Protein AF-A0A7T8GQ04-F1 (afdb_monomer)

Foldseek 3Di:
DAEPPDDPVVNVVLLVCCQVVVDPDDDYPDLPPSQNPRPPPDDDDDDDDDPDPVSVVVNVVSND

Sequence (64 aa):
MYHAGLSPNTRKRNHEDFIFDRCSVIICTVAFGMGIDKSDVRLVVHYGAPRDMESYYQVTLSFT

Nearest PDB structures (foldseek):
  3peu-assembly1_A  TM=8.281E-01  e=2.820E-01  Saccharomyces cerevisiae

pLDDT: mean 83.59, std 7.93, range [59.38, 93.12]

Structure (mmCIF, N/CA/C/O backbone):
data_AF-A0A7T8GQ04-F1
#
_entry.id   AF-A0A7T8GQ04-F1
#
loop_
_atom_site.group_PDB
_atom_site.id
_atom_site.type_symbol
_atom_site.label_atom_id
_atom_site.label_alt_id
_atom_site.label_comp_id
_atom_site.label_asym_id
_atom_site.label_entity_id
_atom_site.label_seq_id
_atom_site.pdbx_PDB_ins_code
_atom_site.Cartn_x
_atom_site.Cartn_y
_atom_site.Cartn_z
_atom_site.occupancy
_atom_site.B_iso_or_equiv
_atom_site.auth_seq_id
_atom_site.auth_comp_id
_atom_site.auth_asym_id
_atom_site.auth_atom_id
_atom_site.pdbx_PDB_model_num
ATOM 1 N N . MET A 1 1 ? -5.480 3.554 -6.975 1.00 80.50 1 MET A N 1
ATOM 2 C CA . MET A 1 1 ? -4.280 3.223 -7.781 1.00 80.50 1 MET A CA 1
ATOM 3 C C . MET A 1 1 ? -3.116 4.095 -7.321 1.00 80.50 1 MET A C 1
ATOM 5 O O . MET A 1 1 ? -3.338 5.275 -7.075 1.00 80.50 1 MET A O 1
ATOM 9 N N . TYR A 1 2 ? -1.910 3.549 -7.178 1.00 82.25 2 TYR A N 1
ATOM 10 C CA . TYR A 1 2 ? -0.721 4.264 -6.707 1.00 82.25 2 TYR A CA 1
ATOM 11 C C . TYR A 1 2 ? 0.515 3.842 -7.518 1.00 82.25 2 TYR A C 1
ATOM 13 O O . TYR A 1 2 ? 0.975 2.708 -7.427 1.00 82.25 2 TYR A O 1
ATOM 21 N N . HIS A 1 3 ? 1.061 4.741 -8.335 1.00 81.81 3 HIS A N 1
ATOM 22 C CA . HIS A 1 3 ? 2.303 4.510 -9.082 1.00 81.81 3 HIS A CA 1
ATOM 23 C C . HIS A 1 3 ? 3.002 5.842 -9.383 1.00 81.81 3 HIS A C 1
ATOM 25 O O . HIS A 1 3 ? 2.397 6.910 -9.272 1.00 81.81 3 HIS A O 1
ATOM 31 N N . ALA A 1 4 ? 4.274 5.780 -9.787 1.00 80.25 4 ALA A N 1
ATOM 32 C CA . ALA A 1 4 ? 5.125 6.954 -10.016 1.00 80.25 4 ALA A CA 1
ATOM 33 C C . ALA A 1 4 ? 4.636 7.895 -11.137 1.00 80.25 4 ALA A C 1
ATOM 35 O O . ALA A 1 4 ? 5.018 9.058 -11.164 1.00 80.25 4 ALA A O 1
ATOM 36 N N . GLY A 1 5 ? 3.778 7.407 -12.037 1.00 82.62 5 GLY A N 1
ATOM 37 C CA . GLY A 1 5 ? 3.192 8.198 -13.127 1.00 82.62 5 GLY A CA 1
ATOM 38 C C . GLY A 1 5 ? 1.992 9.063 -12.721 1.00 82.62 5 GLY A C 1
ATOM 39 O O . GLY A 1 5 ? 1.497 9.828 -13.542 1.00 82.62 5 GLY A O 1
ATOM 40 N N . LEU A 1 6 ? 1.498 8.946 -11.484 1.00 85.81 6 LEU A N 1
ATOM 41 C CA . LEU A 1 6 ? 0.423 9.801 -10.975 1.00 85.81 6 LEU A CA 1
ATOM 42 C C . LEU A 1 6 ? 0.974 11.116 -10.424 1.00 85.81 6 LEU A C 1
ATOM 44 O O . LEU A 1 6 ? 2.057 11.154 -9.837 1.00 85.81 6 LEU A O 1
ATOM 48 N N . SER A 1 7 ? 0.169 12.178 -10.529 1.00 90.94 7 SER A N 1
ATOM 49 C CA . SER A 1 7 ? 0.504 13.459 -9.905 1.00 90.94 7 SER A CA 1
ATOM 50 C C . SER A 1 7 ? 0.710 13.294 -8.387 1.00 90.94 7 SER A C 1
ATOM 52 O O . SER A 1 7 ? 0.028 12.465 -7.764 1.00 90.94 7 SER A O 1
ATOM 54 N N . PRO A 1 8 ? 1.594 14.090 -7.755 1.00 87.50 8 PRO A N 1
ATOM 55 C CA . PRO A 1 8 ? 1.818 14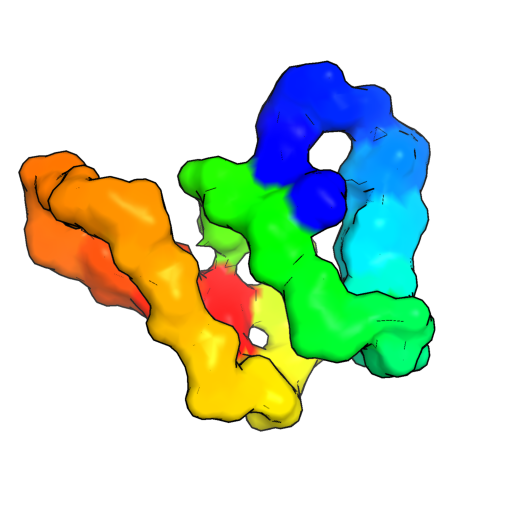.027 -6.310 1.00 87.50 8 PRO A CA 1
ATOM 56 C C . PRO A 1 8 ? 0.528 14.180 -5.493 1.00 87.50 8 PRO A C 1
ATOM 58 O O . PRO A 1 8 ? 0.310 13.437 -4.538 1.00 87.50 8 PRO A O 1
ATOM 61 N N . ASN A 1 9 ? -0.373 15.072 -5.919 1.00 91.50 9 ASN A N 1
ATOM 62 C CA . ASN A 1 9 ? -1.659 15.301 -5.254 1.00 91.50 9 ASN A CA 1
ATOM 63 C C . ASN A 1 9 ? -2.571 14.072 -5.335 1.00 91.50 9 ASN A C 1
ATOM 65 O O . ASN A 1 9 ? -3.191 13.690 -4.346 1.00 91.50 9 ASN A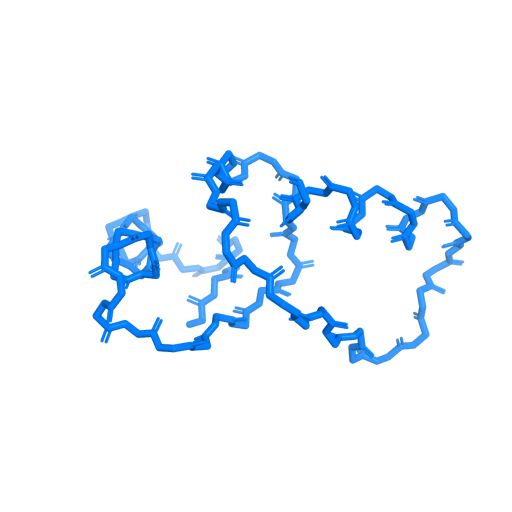 O 1
ATOM 69 N N . THR A 1 10 ? -2.628 13.416 -6.498 1.00 90.44 10 THR A N 1
ATOM 70 C CA . THR A 1 10 ? -3.415 12.188 -6.672 1.00 90.44 10 THR A CA 1
ATOM 71 C C . THR A 1 10 ? -2.851 11.046 -5.830 1.00 90.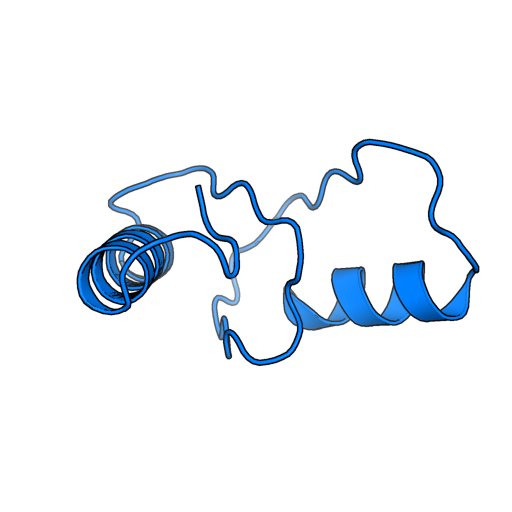44 10 THR A C 1
ATOM 73 O O . THR A 1 10 ? -3.621 10.323 -5.202 1.00 90.44 10 THR A O 1
ATOM 76 N N . ARG A 1 11 ? -1.520 10.895 -5.777 1.00 88.50 11 ARG A N 1
ATOM 77 C CA . ARG A 1 11 ? -0.857 9.896 -4.922 1.00 88.50 11 ARG A CA 1
ATOM 78 C C . ARG A 1 11 ? -1.172 10.122 -3.450 1.00 88.50 11 ARG A C 1
ATOM 80 O O . ARG A 1 11 ? -1.538 9.167 -2.774 1.00 88.50 11 ARG A O 1
ATOM 87 N N . LYS A 1 12 ? -1.064 11.370 -2.982 1.00 88.00 12 LYS A N 1
ATOM 88 C CA . LYS A 1 12 ? -1.357 11.749 -1.596 1.00 88.00 12 LYS A CA 1
ATOM 89 C C . LYS A 1 12 ? -2.809 11.447 -1.232 1.00 88.00 12 LYS A C 1
ATOM 91 O O . LYS A 1 12 ? -3.044 10.740 -0.262 1.00 88.00 12 LYS A O 1
ATOM 96 N N . ARG A 1 13 ? -3.766 11.885 -2.056 1.00 91.69 13 ARG A N 1
ATOM 97 C CA . ARG A 1 13 ? -5.193 11.617 -1.828 1.00 91.69 13 ARG A CA 1
ATOM 98 C C . ARG A 1 13 ? -5.493 10.120 -1.763 1.00 91.69 13 ARG A C 1
ATOM 100 O O . ARG A 1 13 ? -6.109 9.667 -0.814 1.00 91.69 13 ARG A O 1
ATOM 107 N N . ASN A 1 14 ? -5.016 9.344 -2.738 1.00 90.56 14 ASN A N 1
ATOM 108 C CA . ASN A 1 14 ? -5.281 7.902 -2.778 1.00 90.56 14 ASN A CA 1
ATOM 109 C C . ASN A 1 14 ? -4.647 7.155 -1.593 1.00 90.56 14 ASN A C 1
ATOM 111 O O . ASN A 1 14 ? -5.174 6.134 -1.163 1.00 90.56 14 ASN A O 1
ATOM 115 N N . HIS A 1 15 ? -3.508 7.642 -1.097 1.00 87.94 15 HIS A N 1
ATOM 116 C CA . HIS A 1 15 ? -2.852 7.110 0.092 1.00 87.94 15 HIS A CA 1
ATOM 117 C C . HIS A 1 15 ? -3.640 7.445 1.366 1.00 87.94 15 HIS A C 1
ATOM 119 O O . HIS A 1 15 ? -3.934 6.545 2.144 1.00 87.94 15 HIS A O 1
ATOM 125 N N . GLU A 1 16 ? -4.063 8.701 1.538 1.00 90.31 16 GLU A N 1
ATOM 126 C CA . GLU A 1 16 ? -4.929 9.114 2.652 1.00 90.31 16 GLU A CA 1
ATOM 127 C C . GLU A 1 16 ? -6.254 8.345 2.652 1.00 90.31 16 GLU A C 1
ATOM 129 O O . GLU A 1 16 ? -6.692 7.869 3.693 1.00 90.31 16 GLU A O 1
ATOM 134 N N . ASP A 1 17 ? -6.878 8.168 1.487 1.00 91.88 17 ASP A N 1
ATOM 135 C CA . ASP A 1 17 ? -8.132 7.421 1.370 1.00 91.88 17 ASP A CA 1
ATOM 136 C C . ASP A 1 17 ? -7.982 5.956 1.792 1.00 91.88 17 ASP A C 1
ATOM 138 O O . ASP A 1 17 ? -8.920 5.381 2.338 1.00 91.88 17 ASP A O 1
ATOM 142 N N . PHE A 1 18 ? -6.811 5.357 1.570 1.00 89.12 18 PHE A N 1
ATOM 143 C CA . PHE A 1 18 ? -6.527 3.995 2.010 1.00 89.12 18 PHE A CA 1
ATOM 144 C C . PHE A 1 18 ? -6.209 3.915 3.509 1.00 89.12 18 PHE A C 1
ATOM 146 O O . PHE A 1 18 ? -6.694 3.013 4.184 1.00 89.12 18 PHE A O 1
ATOM 153 N N . ILE A 1 19 ? -5.443 4.870 4.049 1.00 88.50 19 ILE A N 1
ATOM 154 C CA . ILE A 1 19 ? -5.123 4.917 5.486 1.00 88.50 19 ILE A CA 1
ATOM 155 C C . ILE A 1 19 ? -6.379 5.150 6.332 1.00 88.50 19 ILE A C 1
ATOM 157 O O . ILE A 1 19 ? -6.556 4.489 7.350 1.00 88.50 19 ILE A O 1
ATOM 161 N N . PHE A 1 20 ? -7.263 6.053 5.900 1.00 91.00 20 PHE A N 1
ATOM 162 C CA . PHE A 1 20 ? -8.485 6.421 6.623 1.00 91.00 20 PHE A CA 1
ATOM 163 C C . PHE A 1 20 ? -9.707 5.561 6.265 1.00 91.00 20 PHE A C 1
ATOM 165 O O . PHE A 1 20 ? -10.837 6.016 6.438 1.00 91.00 20 PHE A O 1
ATOM 172 N N . ASP A 1 21 ? -9.503 4.361 5.714 1.00 90.06 21 ASP A N 1
ATOM 173 C CA . ASP A 1 21 ? -10.571 3.399 5.391 1.00 90.06 21 ASP A CA 1
ATOM 174 C C . ASP A 1 21 ? -11.667 3.918 4.442 1.00 90.06 21 ASP A C 1
ATOM 176 O O . ASP A 1 21 ? -12.728 3.311 4.295 1.00 90.06 21 ASP A O 1
ATOM 180 N N . ARG A 1 22 ? -11.410 5.017 3.720 1.00 93.12 22 ARG A N 1
ATOM 181 C CA . ARG A 1 22 ? -12.303 5.517 2.660 1.00 93.12 22 ARG A CA 1
ATOM 182 C C . ARG A 1 22 ? -12.245 4.637 1.412 1.00 93.12 22 ARG A C 1
ATOM 184 O O . ARG A 1 22 ? -13.137 4.708 0.568 1.00 93.12 22 ARG A O 1
ATOM 191 N N . CYS A 1 23 ? -11.209 3.810 1.292 1.00 88.94 23 CYS A N 1
ATOM 192 C CA . CYS A 1 23 ? -11.055 2.809 0.252 1.00 88.94 23 CYS A CA 1
ATOM 193 C C . CYS A 1 23 ? -10.574 1.479 0.844 1.00 88.94 23 CYS A C 1
ATOM 195 O O . CYS A 1 23 ? -9.539 1.431 1.499 1.00 88.94 23 CYS A O 1
ATOM 197 N N . SER A 1 24 ? -11.279 0.386 0.547 1.00 88.88 24 SER A N 1
ATOM 198 C CA . SER A 1 24 ? -10.940 -0.949 1.062 1.00 88.88 24 SER A CA 1
ATOM 199 C C . SER A 1 24 ? -9.763 -1.618 0.344 1.00 88.88 24 SER A C 1
ATOM 201 O O . SER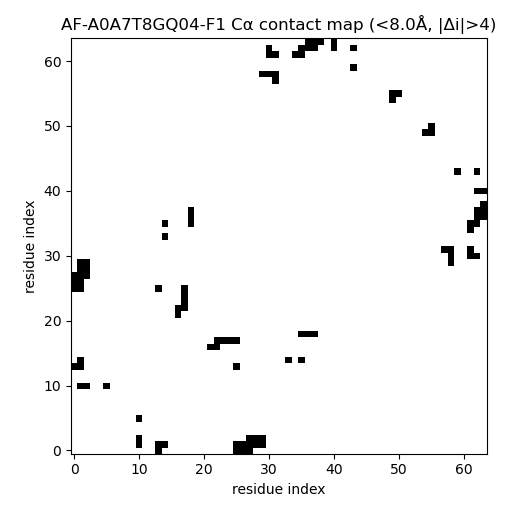 A 1 24 ? -9.212 -2.590 0.850 1.00 88.88 24 SER A O 1
ATOM 203 N N . VAL A 1 25 ? -9.399 -1.153 -0.857 1.00 90.38 25 VAL A N 1
ATOM 204 C CA . VAL A 1 25 ? -8.364 -1.785 -1.690 1.00 90.38 25 VAL A CA 1
ATOM 205 C C . VAL A 1 25 ? -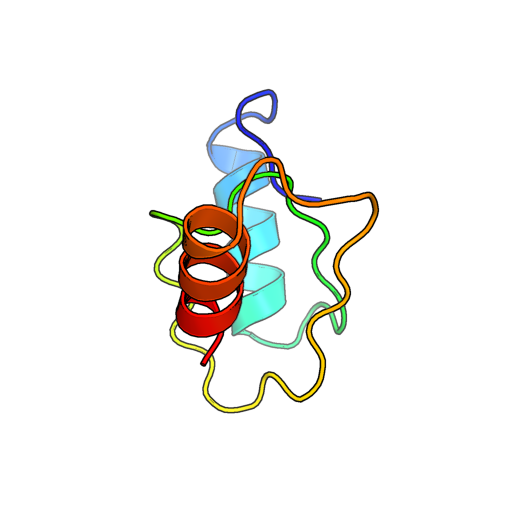7.502 -0.727 -2.366 1.00 90.38 25 VAL A C 1
ATOM 207 O O . VAL A 1 25 ? -7.999 0.153 -3.069 1.00 90.38 25 VAL A O 1
ATOM 210 N N . ILE A 1 26 ? -6.183 -0.864 -2.243 1.00 90.19 26 ILE A N 1
ATOM 211 C CA . ILE A 1 26 ? -5.221 -0.075 -3.009 1.00 90.19 26 ILE A CA 1
ATOM 212 C C . ILE A 1 26 ? -4.423 -0.977 -3.951 1.00 90.19 26 ILE A C 1
ATOM 214 O O . ILE A 1 26 ? -3.973 -2.055 -3.584 1.00 90.19 26 ILE A O 1
ATOM 218 N N . ILE A 1 27 ? -4.254 -0.522 -5.192 1.00 89.81 27 ILE A N 1
ATOM 219 C CA . ILE A 1 27 ? -3.419 -1.182 -6.203 1.00 89.81 27 ILE A CA 1
ATOM 220 C C . ILE A 1 27 ? -2.185 -0.318 -6.409 1.00 89.81 27 ILE A C 1
ATOM 222 O O . ILE A 1 27 ? -2.335 0.862 -6.752 1.00 89.81 27 ILE A O 1
ATOM 226 N N . CYS A 1 28 ? -0.994 -0.889 -6.250 1.00 84.94 28 CYS A N 1
ATOM 227 C CA . CYS A 1 28 ? 0.265 -0.182 -6.447 1.00 84.94 28 CYS A CA 1
ATOM 228 C C . CYS A 1 28 ? 1.322 -1.026 -7.164 1.00 84.94 28 CYS A C 1
ATOM 230 O O . CYS A 1 28 ? 1.352 -2.244 -7.021 1.00 84.94 28 CYS A O 1
ATOM 232 N N . THR A 1 29 ? 2.216 -0.366 -7.902 1.00 80.62 29 THR A N 1
ATOM 233 C CA . THR A 1 29 ? 3.363 -1.025 -8.558 1.00 80.62 29 THR A CA 1
ATOM 234 C C . THR A 1 29 ? 4.623 -1.031 -7.694 1.00 80.62 29 THR A C 1
ATOM 236 O O . THR A 1 29 ? 5.549 -1.783 -7.967 1.00 80.62 29 THR A O 1
ATOM 239 N N . VAL A 1 30 ? 4.678 -0.171 -6.675 1.00 69.81 30 VAL A N 1
ATOM 240 C CA . VAL A 1 30 ? 5.774 -0.056 -5.706 1.00 69.81 30 VAL A CA 1
ATOM 241 C C . VAL A 1 30 ? 5.187 0.299 -4.347 1.00 69.81 30 VAL A C 1
ATOM 243 O O . VAL A 1 30 ? 4.422 1.258 -4.245 1.00 69.81 30 VAL A O 1
ATOM 246 N N . ALA A 1 31 ? 5.541 -0.483 -3.329 1.00 66.38 31 ALA A N 1
ATOM 247 C CA . ALA A 1 31 ? 5.136 -0.267 -1.938 1.00 66.38 31 ALA A CA 1
ATOM 248 C C . ALA A 1 31 ? 6.201 0.491 -1.128 1.00 66.38 31 ALA A C 1
ATOM 250 O O . ALA A 1 31 ? 5.882 1.256 -0.216 1.00 66.38 31 ALA A O 1
ATOM 251 N N . PHE A 1 32 ? 7.470 0.321 -1.507 1.00 59.38 32 PHE A N 1
ATOM 252 C CA . PHE A 1 32 ? 8.605 0.910 -0.811 1.00 59.38 32 PHE A CA 1
ATOM 253 C C . PHE A 1 32 ? 8.568 2.443 -0.904 1.00 59.38 32 PHE A C 1
ATOM 255 O O . PHE A 1 32 ? 8.500 3.012 -1.995 1.00 59.38 32 PHE A O 1
ATOM 262 N N . GLY A 1 33 ? 8.584 3.110 0.251 1.00 60.50 33 GLY A N 1
ATOM 263 C CA . GLY A 1 33 ? 8.519 4.570 0.352 1.00 60.50 33 GLY A CA 1
ATOM 264 C C . GLY A 1 33 ? 7.110 5.167 0.423 1.00 60.50 33 GLY A C 1
ATOM 265 O O . GLY A 1 33 ? 6.993 6.386 0.524 1.00 60.50 33 GLY A O 1
ATOM 266 N N . MET A 1 34 ? 6.041 4.356 0.407 1.00 66.50 34 MET A N 1
ATOM 267 C CA . MET A 1 34 ? 4.711 4.871 0.753 1.00 66.50 34 MET A CA 1
ATOM 268 C C . MET A 1 34 ? 4.539 5.113 2.251 1.00 66.50 34 MET A C 1
ATOM 270 O O . MET A 1 34 ? 3.717 5.948 2.606 1.00 66.50 34 MET A O 1
ATOM 274 N N . GLY A 1 35 ? 5.278 4.400 3.110 1.00 64.44 35 GLY A N 1
ATOM 275 C CA . GLY A 1 35 ? 5.095 4.497 4.561 1.00 64.44 35 GLY A CA 1
ATOM 276 C C . GLY A 1 35 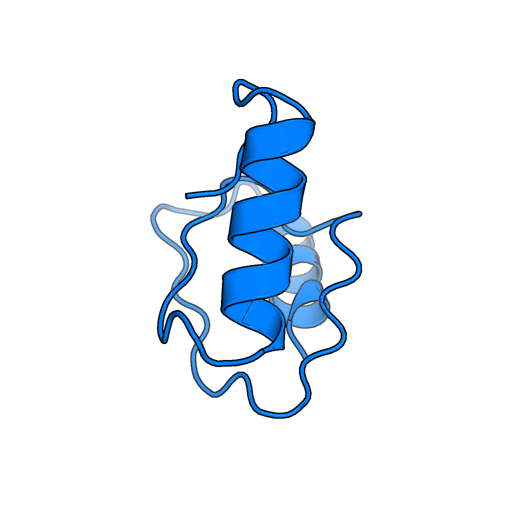? 3.658 4.171 4.970 1.00 64.44 35 GLY A C 1
ATOM 277 O O . GLY A 1 35 ? 3.078 4.888 5.778 1.00 64.44 35 GLY A O 1
ATOM 278 N N . ILE A 1 36 ? 3.054 3.154 4.341 1.00 72.94 36 ILE A N 1
ATOM 279 C CA . ILE A 1 36 ? 1.737 2.664 4.753 1.00 72.94 36 ILE A CA 1
ATOM 280 C C . ILE A 1 36 ? 1.931 1.982 6.105 1.00 72.94 36 ILE A C 1
ATOM 282 O O . ILE A 1 36 ? 2.318 0.824 6.165 1.00 72.94 36 ILE A O 1
ATOM 286 N N . ASP A 1 37 ? 1.683 2.729 7.173 1.00 72.81 37 ASP A N 1
ATOM 287 C CA . ASP A 1 37 ? 1.562 2.215 8.534 1.00 72.81 37 ASP A CA 1
ATOM 288 C C . ASP A 1 37 ? 0.075 1.967 8.813 1.00 72.81 37 ASP A C 1
ATOM 290 O O . ASP A 1 37 ? -0.635 2.800 9.379 1.00 72.81 37 ASP A O 1
ATOM 294 N N . LYS A 1 38 ? -0.435 0.860 8.264 1.00 79.88 38 LYS A N 1
ATOM 295 C CA . LYS A 1 38 ? -1.828 0.431 8.409 1.00 79.88 38 LYS A CA 1
ATOM 296 C C . LYS A 1 38 ? -1.840 -1.001 8.936 1.00 79.88 38 LYS A C 1
ATOM 298 O O . LYS A 1 38 ? -1.666 -1.949 8.179 1.00 79.88 38 LYS A O 1
ATOM 303 N N . SER A 1 39 ? -2.044 -1.143 10.243 1.00 76.62 39 SER A N 1
ATOM 304 C CA . SER A 1 39 ? -1.923 -2.417 10.966 1.00 76.62 39 SER A CA 1
ATOM 305 C C . SER A 1 39 ? -3.014 -3.448 10.645 1.00 76.62 39 SER A C 1
ATOM 307 O O . SER A 1 39 ? -2.903 -4.610 11.031 1.00 76.62 39 SER A O 1
ATOM 309 N N . ASP A 1 40 ? -4.072 -3.055 9.934 1.00 84.88 40 ASP A N 1
ATOM 310 C CA . ASP A 1 40 ? -5.212 -3.899 9.573 1.00 84.88 40 ASP A CA 1
ATOM 311 C C . ASP A 1 40 ? -5.199 -4.370 8.107 1.00 84.88 40 ASP A C 1
ATOM 313 O O . ASP A 1 40 ? -6.214 -4.853 7.600 1.00 84.88 40 ASP A O 1
ATOM 317 N N . VAL A 1 41 ? -4.057 -4.307 7.411 1.00 8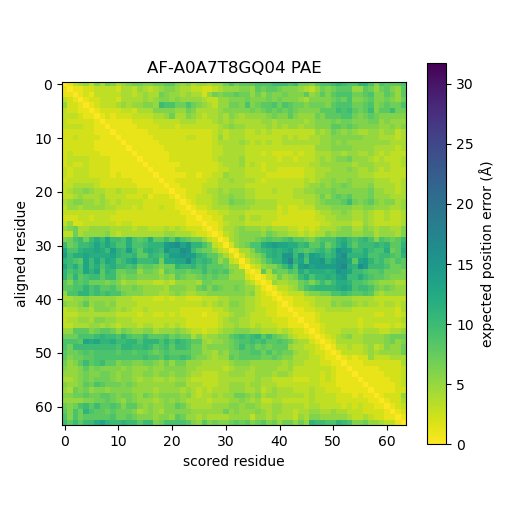7.00 41 VAL A N 1
ATOM 318 C CA . VAL A 1 41 ? -3.927 -4.946 6.092 1.00 87.00 41 VAL A CA 1
ATOM 319 C C . VAL A 1 41 ? -3.967 -6.470 6.244 1.00 87.00 41 VAL A C 1
ATOM 321 O O . VAL A 1 41 ? -3.062 -7.096 6.786 1.00 87.00 41 VAL A O 1
ATOM 324 N N . ARG A 1 42 ? -5.036 -7.099 5.739 1.00 89.50 42 ARG A N 1
ATOM 325 C CA . ARG A 1 42 ? -5.269 -8.552 5.900 1.00 89.50 42 ARG A CA 1
ATOM 326 C C . ARG A 1 42 ? -4.862 -9.403 4.703 1.00 89.50 42 ARG A C 1
ATOM 328 O O . ARG A 1 42 ? -4.783 -10.622 4.826 1.00 89.50 42 ARG A O 1
ATOM 335 N N . LEU A 1 43 ? -4.686 -8.786 3.538 1.00 87.50 43 LEU A N 1
ATOM 336 C CA . LEU A 1 43 ? -4.429 -9.488 2.287 1.00 87.50 43 LEU A CA 1
ATOM 337 C C . LEU A 1 43 ? -3.543 -8.641 1.375 1.00 87.50 43 LEU A C 1
ATOM 339 O O . LEU A 1 43 ? -3.896 -7.515 1.032 1.00 87.50 43 LEU A O 1
ATOM 343 N N . VAL A 1 44 ? -2.436 -9.230 0.929 1.00 88.44 44 VAL A N 1
ATOM 344 C CA . VAL A 1 44 ? -1.567 -8.679 -0.115 1.00 88.44 44 VAL A CA 1
ATOM 345 C C . VAL A 1 44 ? -1.623 -9.625 -1.310 1.00 88.44 44 VAL A C 1
ATOM 347 O O . VAL A 1 44 ? -1.305 -10.806 -1.187 1.00 88.44 44 VAL A O 1
ATOM 350 N N . VAL A 1 45 ? -2.051 -9.115 -2.466 1.00 89.44 45 VAL A N 1
ATOM 351 C CA . VAL A 1 45 ? -2.113 -9.884 -3.718 1.00 89.44 45 VAL A CA 1
ATOM 352 C C . VAL A 1 45 ? -1.017 -9.401 -4.657 1.00 89.44 45 VAL A C 1
ATOM 354 O O . VAL A 1 45 ? -1.012 -8.244 -5.074 1.00 89.44 45 VAL A O 1
ATOM 357 N N . HIS A 1 46 ? -0.111 -10.306 -5.025 1.00 89.50 46 HIS A N 1
ATOM 358 C CA . HIS A 1 46 ? 0.943 -10.044 -6.004 1.00 89.50 46 HIS A CA 1
ATOM 359 C C . HIS A 1 46 ? 0.447 -10.396 -7.407 1.00 89.50 46 HIS A C 1
ATOM 361 O O . HIS A 1 46 ? 0.192 -11.561 -7.710 1.00 89.50 46 HIS A O 1
ATOM 367 N N . TYR A 1 47 ? 0.278 -9.385 -8.263 1.00 87.62 47 TYR A N 1
ATOM 368 C CA . TYR A 1 47 ? -0.152 -9.583 -9.647 1.00 87.62 47 TYR A CA 1
ATOM 369 C C . TYR A 1 47 ? 1.062 -9.675 -10.581 1.00 87.62 47 TYR A C 1
ATOM 371 O O . TYR A 1 47 ? 1.682 -8.663 -10.909 1.00 87.62 47 TYR A O 1
ATOM 379 N N . GLY A 1 48 ? 1.385 -10.898 -11.007 1.00 86.31 48 GLY A N 1
ATOM 380 C CA . GLY A 1 48 ? 2.569 -11.223 -11.808 1.00 86.31 48 GLY A CA 1
ATOM 381 C C . GLY A 1 48 ? 3.670 -11.903 -10.989 1.00 86.31 48 GLY A C 1
ATOM 382 O O . GLY A 1 48 ? 3.658 -11.873 -9.759 1.00 86.31 48 GLY A O 1
ATOM 383 N N . ALA A 1 49 ? 4.618 -12.546 -11.674 1.00 83.94 49 ALA A N 1
ATOM 384 C CA . ALA A 1 49 ? 5.762 -13.154 -11.005 1.00 83.94 49 ALA A CA 1
ATOM 385 C C . ALA A 1 49 ? 6.718 -12.053 -10.506 1.00 83.94 49 ALA A C 1
ATOM 387 O O . ALA A 1 49 ? 7.070 -11.163 -11.290 1.00 83.94 49 ALA A O 1
ATOM 388 N N . PRO A 1 50 ? 7.150 -12.092 -9.233 1.00 83.56 50 PRO A N 1
ATOM 389 C CA . PRO A 1 50 ? 8.191 -11.195 -8.763 1.00 83.56 50 PRO A CA 1
ATOM 390 C C . PRO A 1 50 ? 9.486 -11.469 -9.537 1.00 83.56 50 PRO A C 1
ATOM 392 O O . PRO A 1 50 ? 9.745 -12.596 -9.963 1.00 83.56 50 PRO A O 1
ATOM 395 N N . ARG A 1 51 ? 10.304 -10.429 -9.722 1.00 83.50 51 ARG A N 1
ATOM 396 C CA . ARG A 1 51 ? 11.604 -10.550 -10.400 1.00 83.50 51 ARG A CA 1
ATOM 397 C C . ARG A 1 51 ? 12.530 -11.527 -9.670 1.00 83.50 51 ARG A C 1
ATOM 399 O O . ARG A 1 51 ? 13.254 -12.283 -10.308 1.00 83.50 51 ARG A O 1
ATOM 406 N N . ASP A 1 52 ? 12.473 -11.493 -8.346 1.00 87.94 52 ASP A N 1
ATOM 407 C CA . ASP A 1 52 ? 13.266 -12.291 -7.425 1.00 87.94 52 ASP A CA 1
ATOM 408 C C . ASP A 1 52 ? 12.535 -12.397 -6.075 1.00 87.94 52 ASP A C 1
ATOM 410 O O . ASP A 1 52 ? 11.539 -11.715 -5.810 1.00 87.94 52 ASP A O 1
ATOM 414 N N . MET A 1 53 ? 13.021 -13.297 -5.224 1.00 87.31 53 MET A N 1
ATOM 415 C CA . MET A 1 53 ? 12.429 -13.567 -3.915 1.00 87.31 53 MET A CA 1
ATOM 416 C C . MET A 1 53 ? 12.564 -12.371 -2.958 1.00 87.31 53 MET A C 1
ATOM 418 O O . MET A 1 53 ? 11.657 -12.119 -2.168 1.00 87.31 53 MET A O 1
ATOM 422 N N . GLU A 1 54 ? 13.649 -11.602 -3.052 1.00 86.62 54 GLU A N 1
ATOM 423 C CA . GLU A 1 54 ? 13.892 -10.436 -2.198 1.00 86.62 54 GLU A CA 1
ATOM 424 C C . GLU A 1 54 ? 12.848 -9.339 -2.440 1.00 86.62 54 GLU A C 1
ATOM 426 O O . GLU A 1 54 ? 12.219 -8.859 -1.497 1.00 86.62 54 GLU A O 1
ATOM 431 N N . SER A 1 55 ? 12.562 -9.037 -3.707 1.00 84.12 55 SER A N 1
ATOM 432 C CA . SER A 1 55 ? 11.522 -8.096 -4.125 1.00 84.12 55 SER A CA 1
ATOM 433 C C . SER A 1 55 ? 10.145 -8.496 -3.587 1.00 84.12 55 SER A C 1
ATOM 435 O O . SER A 1 55 ? 9.379 -7.647 -3.129 1.00 84.12 55 SER A O 1
ATOM 437 N N . TYR A 1 56 ? 9.826 -9.795 -3.605 1.00 84.88 56 TYR A N 1
ATOM 438 C CA . TYR A 1 56 ? 8.574 -10.314 -3.051 1.00 84.88 56 TYR A CA 1
ATOM 439 C C . TYR A 1 56 ? 8.474 -10.075 -1.539 1.00 84.88 56 TYR A C 1
ATOM 441 O O . TYR A 1 56 ? 7.451 -9.580 -1.051 1.00 84.88 56 TYR A O 1
ATOM 449 N N . TYR A 1 57 ? 9.541 -10.393 -0.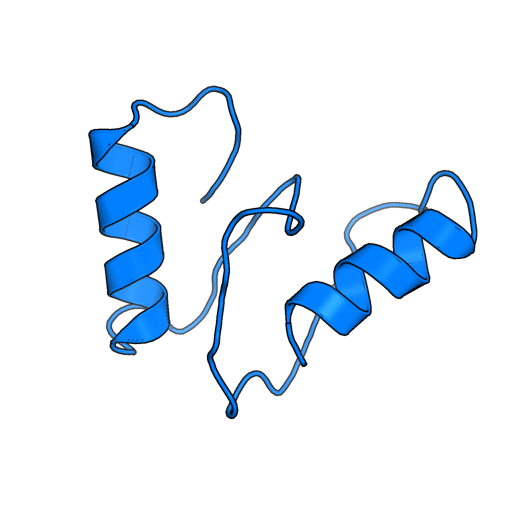800 1.00 85.81 57 TYR A N 1
ATOM 450 C CA . TYR A 1 57 ? 9.601 -10.173 0.644 1.00 85.81 57 TYR A CA 1
ATOM 451 C C . TYR A 1 57 ? 9.506 -8.688 0.990 1.00 85.81 57 TYR A C 1
ATOM 453 O O . TYR A 1 57 ? 8.692 -8.313 1.831 1.00 85.81 57 TYR A O 1
ATOM 461 N N . GLN A 1 58 ? 10.270 -7.835 0.309 1.00 83.44 58 GLN A N 1
ATOM 462 C CA . GLN A 1 58 ? 10.297 -6.398 0.567 1.00 83.44 58 GLN A CA 1
ATOM 463 C C . GLN A 1 58 ? 8.928 -5.748 0.334 1.00 83.44 58 GLN A C 1
ATOM 465 O O . GLN A 1 58 ? 8.482 -4.941 1.151 1.00 83.44 58 GLN A O 1
ATOM 470 N N . VAL A 1 59 ? 8.232 -6.112 -0.751 1.00 81.69 59 VAL A N 1
ATOM 471 C CA . VAL A 1 59 ? 6.876 -5.611 -1.024 1.00 81.69 59 VAL A CA 1
ATOM 472 C C . VAL A 1 59 ? 5.902 -6.092 0.043 1.00 81.69 59 VAL A C 1
ATOM 474 O O . VAL A 1 59 ? 5.139 -5.283 0.555 1.00 81.69 59 VAL A O 1
ATOM 477 N N . THR A 1 60 ? 5.947 -7.373 0.415 1.00 82.94 60 THR A N 1
ATOM 478 C CA . THR A 1 60 ? 5.032 -7.944 1.417 1.00 82.94 60 THR A CA 1
ATOM 479 C C . THR A 1 60 ? 5.212 -7.288 2.791 1.00 82.94 60 THR A C 1
ATOM 481 O O . THR A 1 60 ? 4.230 -6.887 3.409 1.00 82.94 60 THR A O 1
ATOM 484 N N . LEU A 1 61 ? 6.461 -7.096 3.230 1.00 80.75 61 LEU A N 1
ATOM 485 C CA . LEU A 1 61 ? 6.791 -6.441 4.501 1.00 80.75 61 LEU A CA 1
ATOM 486 C C . LEU A 1 61 ? 6.474 -4.943 4.517 1.00 80.75 61 LEU A C 1
ATOM 488 O O . LEU 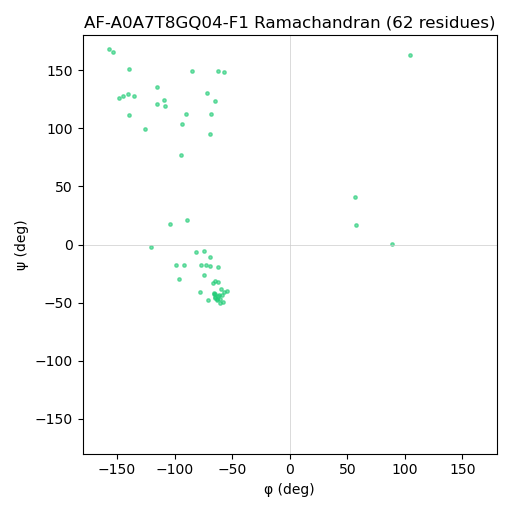A 1 61 ? 6.359 -4.364 5.583 1.00 80.75 61 LEU A O 1
ATOM 492 N N . SER A 1 62 ? 6.314 -4.299 3.359 1.00 80.44 62 SER A N 1
ATOM 493 C CA . SER A 1 62 ? 5.949 -2.875 3.299 1.00 80.44 62 SER A CA 1
ATOM 494 C C . SER A 1 62 ? 4.472 -2.607 3.639 1.00 80.44 62 SER A C 1
ATOM 496 O O . SER A 1 62 ? 4.068 -1.446 3.657 1.00 80.44 62 SER A O 1
ATOM 498 N N . PHE A 1 63 ? 3.666 -3.657 3.842 1.00 77.06 63 PHE A N 1
ATOM 499 C CA . PHE A 1 63 ? 2.243 -3.579 4.203 1.00 77.06 63 PHE A CA 1
ATOM 500 C C . PHE A 1 63 ? 1.906 -4.258 5.534 1.00 77.06 63 PHE A C 1
ATOM 502 O O . PHE A 1 63 ? 0.735 -4.281 5.904 1.00 77.06 63 PHE A O 1
ATOM 509 N N . THR A 1 64 ? 2.894 -4.873 6.187 1.00 68.31 64 THR A N 1
ATOM 510 C CA . THR A 1 64 ? 2.752 -5.480 7.518 1.00 68.31 64 THR A CA 1
ATOM 511 C C . THR A 1 64 ? 3.360 -4.545 8.544 1.00 68.31 64 THR A C 1
ATOM 513 O O . THR A 1 64 ? 2.697 -4.308 9.573 1.00 68.31 64 THR A O 1
#

Solvent-accessible surface area (backbone atoms only — not comparable to full-atom values): 4202 Å² total; per-residue (Å²): 103,39,54,92,90,51,54,70,66,57,42,50,52,49,48,50,32,44,73,71,65,75,36,96,75,82,51,64,84,64,45,80,88,68,74,58,85,44,86,80,63,86,80,86,85,79,88,68,84,64,96,44,72,65,60,45,50,55,46,57,60,40,45,98

Secondary structure (DSSP, 8-state):
-B-TTS-HHHHHHHHHHHHTTS-S---BS--TTS----TT-------S--SSHHHHHHHHHTT-

Mean predicted aligned error: 4.95 Å

Radius of gyration: 11.75 Å; Cα contacts (8 Å, |Δi|>4): 51; chains: 1; bounding box: 26×29×24 Å

Organism: Caligus rogercresseyi (NCBI:txid217165)

InterPro domains:
  IPR001650 Helicase, C-terminal domain-like [PF00271] (2-59)
  IPR001650 Helicase, C-terminal domain-like [PS51194] (1-64)
  IPR027417 P-loop containing nucleoside triphosphate hydrolase [G3DSA:3.40.50.300] (1-60)
  IPR027417 P-loop containing nucleoside triphosphate hydrolase [SSF52540] (2-59)